Protein AF-A0A4Q2FPM3-F1 (afdb_monomer)

Nearest PDB structures (foldseek):
  6p7e-assembly2_B  TM=5.534E-01  e=5.089E+00  Escherichia phage T7
  4rgu-assembly1_A-2  TM=3.932E-01  e=6.780E+00  Acinetobacter baylyi ADP1

Sequence (44 aa):
MPLTDKEMVKLVLENGWVEIRQRGSRHHFKKEVFLSCHDFSSWK

Structure (mmCIF, N/CA/C/O backbone):
data_AF-A0A4Q2FPM3-F1
#
_entry.id   AF-A0A4Q2FPM3-F1
#
loop_
_atom_site.group_PDB
_atom_site.id
_atom_site.type_symbol
_atom_site.label_atom_id
_atom_site.label_alt_id
_atom_site.label_comp_id
_atom_site.label_asym_id
_atom_site.label_entity_id
_atom_site.label_seq_id
_atom_site.pdbx_PDB_ins_code
_atom_site.Cartn_x
_atom_site.Cartn_y
_atom_site.Cartn_z
_atom_site.occupancy
_atom_site.B_iso_or_equiv
_atom_site.auth_seq_id
_atom_site.auth_comp_id
_atom_site.auth_asym_id
_atom_site.auth_atom_id
_atom_site.pdbx_PDB_model_num
ATOM 1 N N . MET A 1 1 ? -17.509 12.152 -1.505 1.00 69.81 1 MET A N 1
A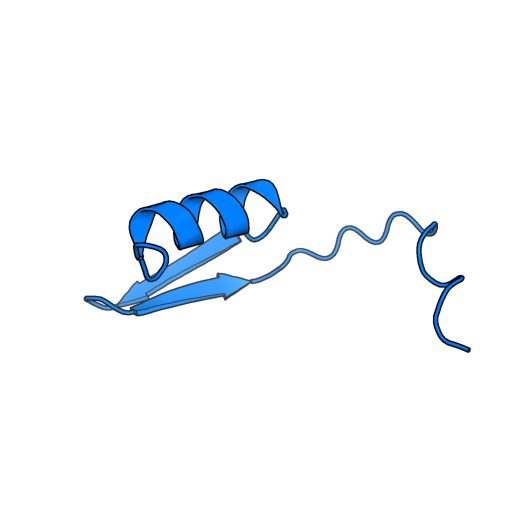TOM 2 C CA . MET A 1 1 ? -17.047 11.378 -0.332 1.00 69.81 1 MET A CA 1
ATOM 3 C C . MET A 1 1 ? -15.543 11.209 -0.466 1.00 69.81 1 MET A C 1
ATOM 5 O O . MET A 1 1 ? -15.114 10.998 -1.595 1.00 69.81 1 MET A O 1
ATOM 9 N N . PRO A 1 2 ? -14.742 11.384 0.597 1.00 81.00 2 PRO A N 1
ATOM 10 C CA . PRO A 1 2 ? -13.315 11.079 0.523 1.00 81.00 2 PRO A CA 1
ATOM 11 C C . PRO A 1 2 ? -13.134 9.589 0.203 1.00 81.00 2 PRO A C 1
ATOM 13 O O . PRO A 1 2 ? -13.905 8.765 0.691 1.00 81.00 2 PRO A O 1
ATOM 16 N N . LEU A 1 3 ? -12.156 9.268 -0.646 1.00 81.44 3 LEU A N 1
ATOM 17 C CA . LEU A 1 3 ? -11.797 7.889 -0.977 1.00 81.44 3 LEU A CA 1
ATOM 18 C C . LEU A 1 3 ? -11.464 7.118 0.300 1.00 81.44 3 LEU A C 1
ATOM 20 O O . LEU A 1 3 ? -10.691 7.592 1.135 1.00 81.44 3 LEU A O 1
ATOM 24 N N . THR A 1 4 ? -12.047 5.932 0.440 1.00 86.88 4 THR A N 1
ATOM 25 C CA . THR A 1 4 ? -11.782 5.060 1.586 1.00 86.88 4 THR A CA 1
ATOM 26 C C . THR A 1 4 ? -10.379 4.471 1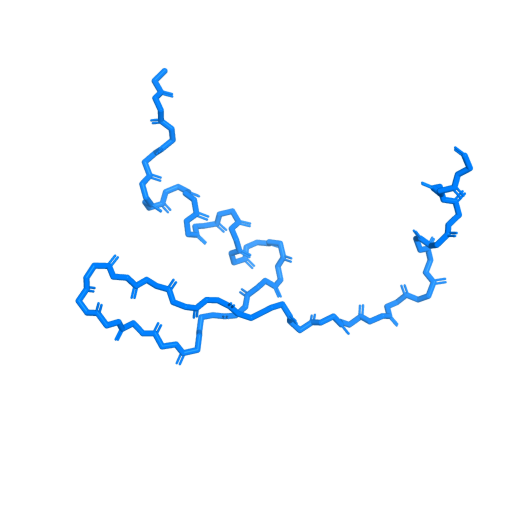.461 1.00 86.88 4 THR A C 1
ATOM 28 O O . THR A 1 4 ? -9.940 4.157 0.353 1.00 86.88 4 THR A O 1
ATOM 31 N N . ASP A 1 5 ? -9.694 4.210 2.579 1.00 81.69 5 ASP A N 1
ATOM 32 C CA . ASP A 1 5 ? -8.357 3.591 2.575 1.00 81.69 5 ASP A CA 1
ATOM 33 C C . ASP A 1 5 ? -8.296 2.322 1.709 1.00 81.69 5 ASP A C 1
ATOM 35 O O . ASP A 1 5 ? -7.366 2.124 0.936 1.00 81.69 5 ASP A O 1
ATOM 39 N N . LYS A 1 6 ? -9.340 1.485 1.756 1.00 84.38 6 LYS A N 1
ATOM 40 C CA . LYS A 1 6 ? -9.429 0.251 0.955 1.00 84.38 6 LYS A CA 1
ATOM 41 C C . LYS A 1 6 ? -9.453 0.509 -0.553 1.00 84.38 6 LYS A C 1
ATOM 43 O O . LYS A 1 6 ? -8.918 -0.291 -1.315 1.00 84.38 6 LYS A O 1
ATOM 48 N N . GLU A 1 7 ? -10.100 1.587 -0.978 1.00 89.00 7 GLU A N 1
ATOM 49 C CA . GLU A 1 7 ? -10.181 1.974 -2.389 1.00 89.00 7 GLU A CA 1
ATOM 50 C C . GLU A 1 7 ? -8.834 2.525 -2.859 1.00 89.00 7 GLU A C 1
ATOM 52 O O . GLU A 1 7 ? -8.365 2.163 -3.935 1.00 89.00 7 GLU A O 1
ATOM 57 N N . MET A 1 8 ? -8.154 3.295 -2.005 1.00 86.06 8 MET A N 1
ATOM 58 C CA . MET A 1 8 ? -6.797 3.777 -2.268 1.00 86.06 8 MET A CA 1
ATOM 59 C C . MET A 1 8 ? -5.795 2.630 -2.403 1.00 86.06 8 MET A C 1
ATOM 61 O O . MET A 1 8 ? -4.996 2.635 -3.334 1.00 86.06 8 MET A O 1
ATOM 65 N N . VAL A 1 9 ? -5.853 1.620 -1.528 1.00 84.94 9 VAL A N 1
ATOM 66 C CA . VAL A 1 9 ? -4.966 0.449 -1.624 1.00 84.94 9 VAL A CA 1
ATOM 67 C C . VAL A 1 9 ? -5.186 -0.303 -2.938 1.00 84.94 9 VAL A C 1
ATOM 69 O O . VAL A 1 9 ? -4.210 -0.655 -3.596 1.00 84.94 9 VAL A O 1
ATOM 72 N N . LYS A 1 10 ? -6.440 -0.498 -3.368 1.00 87.94 10 LYS A N 1
ATOM 73 C CA . LYS A 1 10 ? -6.736 -1.129 -4.666 1.00 87.94 10 LYS A CA 1
ATOM 74 C C . LYS A 1 10 ? -6.138 -0.348 -5.836 1.00 87.94 10 LYS A C 1
ATOM 76 O O . LYS A 1 10 ? -5.431 -0.942 -6.639 1.00 87.94 10 LYS A O 1
ATOM 81 N N . LEU A 1 11 ? -6.349 0.969 -5.880 1.00 88.56 11 LEU A N 1
ATOM 82 C CA . LEU A 1 11 ? -5.801 1.832 -6.934 1.00 88.56 11 LEU A CA 1
ATOM 83 C C . LEU A 1 11 ? -4.268 1.817 -6.963 1.00 88.56 11 LEU A C 1
ATOM 85 O O . LEU A 1 11 ? -3.648 1.814 -8.022 1.00 88.56 11 LEU A O 1
ATOM 89 N N . VAL A 1 12 ? -3.638 1.809 -5.790 1.00 86.31 12 VAL A N 1
ATOM 90 C CA . VAL A 1 12 ? -2.178 1.775 -5.658 1.00 86.31 12 VAL A CA 1
ATOM 91 C C . VAL A 1 12 ? -1.625 0.444 -6.185 1.00 86.31 12 VAL A C 1
ATOM 93 O O . VAL A 1 12 ? -0.680 0.461 -6.975 1.00 86.31 12 VAL A O 1
ATOM 96 N N . LEU A 1 13 ? -2.257 -0.684 -5.845 1.00 84.38 13 LEU A N 1
ATOM 97 C CA . LEU A 1 13 ? -1.903 -2.007 -6.374 1.00 84.38 13 LEU A CA 1
ATOM 98 C C . LEU A 1 13 ? -2.115 -2.106 -7.898 1.00 84.38 13 LEU A C 1
ATOM 100 O O . LEU A 1 13 ? -1.233 -2.599 -8.599 1.00 84.38 13 LEU A O 1
ATOM 104 N N . GLU A 1 14 ? -3.235 -1.599 -8.425 1.00 86.38 14 GLU A N 1
ATOM 105 C CA . GLU A 1 14 ? -3.513 -1.553 -9.874 1.00 86.38 14 GLU A CA 1
ATOM 106 C C . GLU A 1 14 ? -2.480 -0.711 -10.637 1.00 86.38 14 GLU A C 1
ATOM 108 O O . GLU A 1 14 ? -2.069 -1.070 -11.739 1.00 86.38 14 GLU A O 1
ATOM 113 N N . ASN A 1 15 ? -1.976 0.359 -10.019 1.00 86.12 15 ASN A N 1
ATOM 114 C CA . ASN A 1 15 ? -0.931 1.215 -10.583 1.00 86.12 15 ASN A CA 1
ATOM 115 C C . ASN A 1 15 ? 0.492 0.628 -10.460 1.00 86.12 15 ASN A C 1
ATOM 117 O O . ASN A 1 15 ? 1.478 1.354 -10.652 1.00 86.12 15 ASN A O 1
ATOM 121 N N . GLY A 1 16 ? 0.618 -0.657 -10.115 1.00 83.88 16 GLY A N 1
ATOM 122 C CA . GLY A 1 16 ? 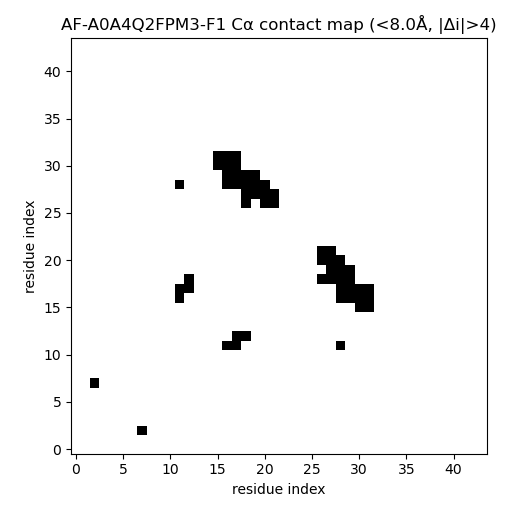1.894 -1.372 -10.050 1.00 83.88 16 GLY A CA 1
ATOM 123 C C . GLY A 1 16 ? 2.739 -1.035 -8.821 1.00 83.88 16 GLY A C 1
ATOM 124 O O . GLY A 1 16 ? 3.956 -1.228 -8.825 1.00 83.88 16 GLY 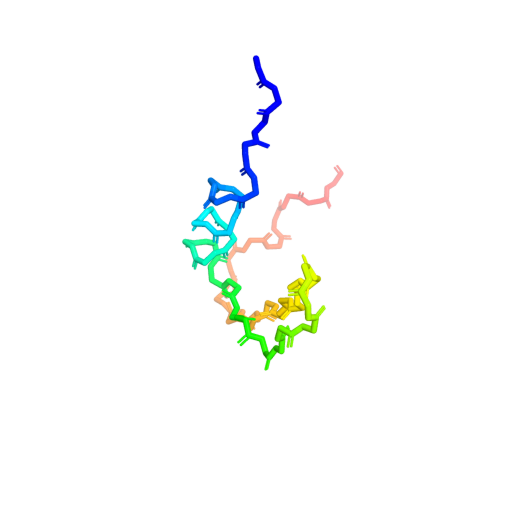A O 1
ATOM 125 N N . TRP A 1 17 ? 2.129 -0.496 -7.766 1.00 86.19 17 TRP A N 1
ATOM 126 C CA . TRP A 1 17 ? 2.808 -0.380 -6.484 1.00 86.19 17 TRP A CA 1
ATOM 127 C C . TRP A 1 17 ? 2.661 -1.677 -5.704 1.00 86.19 17 TRP A C 1
ATOM 129 O O . TRP A 1 17 ? 1.587 -2.266 -5.643 1.00 86.19 17 TRP A O 1
ATOM 139 N N . VAL A 1 18 ? 3.738 -2.085 -5.049 1.00 84.88 18 VAL A N 1
ATOM 140 C CA . VAL A 1 18 ? 3.771 -3.282 -4.216 1.00 84.88 18 VAL A CA 1
ATOM 141 C C . VAL A 1 18 ? 3.820 -2.855 -2.757 1.00 84.88 18 VAL A C 1
ATOM 143 O O . VAL A 1 18 ? 4.589 -1.969 -2.369 1.00 84.88 18 VAL A O 1
ATOM 146 N N . GLU A 1 19 ? 2.986 -3.473 -1.931 1.00 84.88 19 GLU A N 1
ATOM 147 C CA . GLU A 1 19 ? 3.027 -3.278 -0.487 1.00 84.88 19 GLU A CA 1
ATOM 148 C C . GLU A 1 19 ? 4.240 -4.010 0.101 1.00 84.88 19 GLU A C 1
ATOM 150 O O . GLU A 1 19 ? 4.360 -5.226 -0.024 1.00 84.88 19 GLU A O 1
ATOM 155 N N . ILE A 1 20 ? 5.158 -3.278 0.739 1.00 84.44 20 ILE A N 1
ATOM 156 C CA . ILE A 1 20 ? 6.362 -3.883 1.334 1.00 84.44 20 ILE A CA 1
ATOM 157 C C . ILE A 1 20 ? 6.125 -4.232 2.798 1.00 84.44 20 ILE A C 1
ATOM 159 O O . ILE A 1 20 ? 6.615 -5.246 3.296 1.00 84.44 20 ILE A O 1
ATOM 163 N N . ARG A 1 21 ? 5.452 -3.336 3.527 1.00 83.62 21 ARG A N 1
ATOM 164 C CA . ARG A 1 21 ? 5.236 -3.467 4.969 1.00 83.62 21 ARG A CA 1
ATOM 165 C C . ARG A 1 21 ? 3.947 -2.789 5.385 1.00 83.62 21 ARG A C 1
AT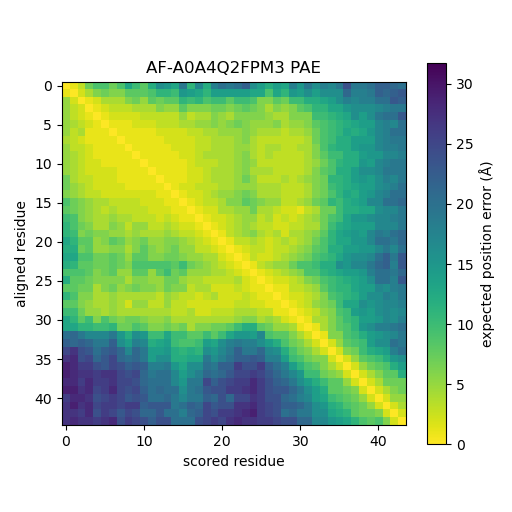OM 167 O O . ARG A 1 21 ? 3.711 -1.634 5.044 1.00 83.62 21 ARG A O 1
ATOM 174 N N . GLN A 1 22 ? 3.215 -3.468 6.252 1.00 84.12 22 GLN A N 1
ATOM 175 C CA . GLN A 1 22 ? 2.128 -2.884 7.016 1.00 84.12 22 GLN A CA 1
ATOM 176 C C . GLN A 1 22 ? 2.567 -2.755 8.479 1.00 84.12 22 GLN A C 1
ATOM 178 O O . GLN A 1 22 ? 3.068 -3.711 9.075 1.00 84.12 22 GLN A O 1
ATOM 183 N N . ARG A 1 23 ? 2.405 -1.568 9.071 1.00 86.44 23 ARG A N 1
ATOM 184 C CA . ARG A 1 23 ? 2.634 -1.335 10.504 1.00 86.44 23 ARG A CA 1
ATOM 185 C C . ARG A 1 23 ? 1.388 -0.698 11.111 1.00 86.44 23 ARG A C 1
ATOM 187 O O . ARG A 1 23 ? 1.197 0.515 11.030 1.00 86.44 23 ARG A O 1
ATOM 194 N N . GLY A 1 24 ? 0.550 -1.526 11.734 1.00 84.56 24 GLY A N 1
ATOM 195 C CA . GLY A 1 24 ? -0.754 -1.092 12.238 1.00 84.56 24 GLY A CA 1
ATOM 196 C C . GLY A 1 24 ? -1.628 -0.590 11.088 1.00 84.56 24 GLY A C 1
ATOM 197 O O . GLY A 1 24 ? -1.806 -1.296 10.104 1.00 84.56 24 GLY A O 1
ATOM 198 N N . SER A 1 25 ? -2.120 0.645 11.181 1.00 82.44 25 SER A N 1
ATOM 199 C CA . SER A 1 25 ? -2.916 1.286 10.125 1.00 82.44 25 SER A CA 1
ATOM 200 C C . SER A 1 25 ? -2.090 1.917 8.995 1.00 82.44 25 SER A C 1
ATOM 202 O O . SER A 1 25 ? -2.664 2.453 8.052 1.00 82.44 25 SER A O 1
ATOM 204 N N . ARG A 1 26 ? -0.751 1.899 9.069 1.00 84.12 26 ARG A N 1
ATOM 205 C CA . ARG A 1 26 ? 0.115 2.497 8.039 1.00 84.12 26 ARG A CA 1
ATOM 206 C C . ARG A 1 26 ? 0.598 1.440 7.057 1.00 84.12 26 ARG A C 1
ATOM 208 O O . ARG A 1 26 ? 1.286 0.498 7.449 1.00 84.12 26 ARG A O 1
ATOM 215 N N . HIS A 1 27 ? 0.294 1.660 5.786 1.00 83.31 27 HIS A N 1
ATOM 216 C CA . HIS A 1 27 ? 0.726 0.826 4.673 1.00 83.31 27 HIS A CA 1
ATOM 217 C C . HIS A 1 27 ? 1.897 1.504 3.950 1.00 83.31 27 HIS A C 1
ATOM 219 O O . HIS A 1 27 ? 1.808 2.673 3.572 1.00 83.31 27 HIS A O 1
ATOM 225 N N . HIS A 1 28 ? 3.017 0.800 3.800 1.00 85.50 28 HIS A N 1
ATOM 226 C CA . HIS A 1 28 ? 4.181 1.276 3.056 1.00 85.50 28 HIS A CA 1
ATOM 227 C C . HIS A 1 28 ? 4.205 0.605 1.684 1.00 85.50 28 HIS A C 1
ATOM 229 O O . HIS A 1 28 ? 4.451 -0.599 1.575 1.00 85.50 28 HIS 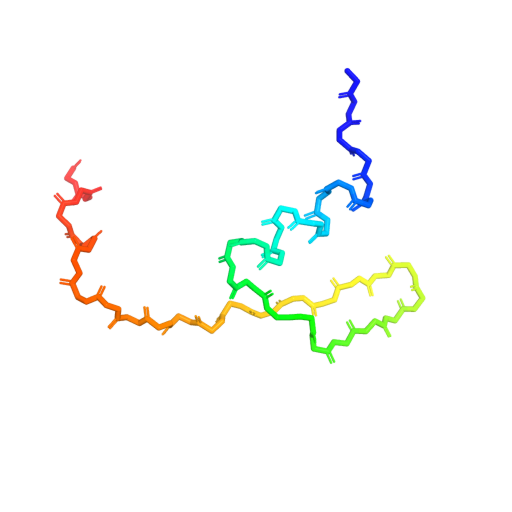A O 1
ATOM 235 N N . PHE A 1 29 ? 4.014 1.409 0.642 1.00 85.62 29 PHE A N 1
ATOM 236 C CA . PHE A 1 29 ? 4.070 0.970 -0.747 1.00 85.62 29 PHE A CA 1
ATOM 237 C C . PHE A 1 29 ? 5.375 1.413 -1.405 1.00 85.62 29 PHE A C 1
ATOM 239 O O . PHE A 1 29 ? 5.878 2.507 -1.139 1.00 85.62 29 PHE A O 1
ATOM 246 N N . LYS A 1 30 ? 5.9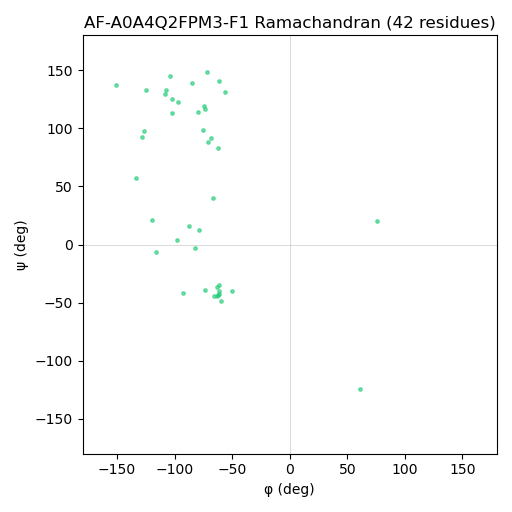07 0.585 -2.302 1.00 85.25 30 LYS A N 1
ATOM 247 C CA . LYS A 1 30 ? 6.992 0.957 -3.214 1.00 85.25 30 LYS A CA 1
ATOM 248 C C . LYS A 1 30 ? 6.550 0.689 -4.635 1.00 85.25 30 LYS A C 1
ATOM 250 O O . LYS A 1 30 ? 6.025 -0.376 -4.941 1.00 85.25 30 LYS A O 1
ATOM 255 N N . LYS A 1 31 ? 6.783 1.668 -5.499 1.00 81.44 31 LYS A N 1
ATOM 256 C CA . LYS A 1 31 ? 6.596 1.507 -6.932 1.00 81.44 31 LYS A CA 1
ATOM 257 C C . LYS A 1 31 ? 7.810 0.778 -7.481 1.00 81.44 31 LYS A C 1
ATOM 259 O O . LYS A 1 31 ? 8.917 1.320 -7.445 1.00 81.44 31 LYS A O 1
ATOM 264 N N . GLU A 1 32 ? 7.620 -0.440 -7.967 1.00 71.19 32 GLU A N 1
ATOM 265 C CA . GLU A 1 32 ? 8.610 -1.028 -8.861 1.00 71.19 32 GLU A CA 1
ATOM 266 C C . GLU A 1 32 ? 8.424 -0.347 -10.210 1.00 71.19 32 GLU A C 1
ATOM 268 O O . GLU A 1 32 ? 7.485 -0.617 -10.953 1.00 71.19 32 GLU A O 1
ATOM 273 N N . VAL A 1 33 ? 9.271 0.646 -10.483 1.00 64.19 33 VAL A N 1
ATOM 274 C CA . VAL A 1 33 ? 9.285 1.302 -11.785 1.00 64.19 33 VAL A CA 1
ATOM 275 C C . VAL A 1 33 ? 9.875 0.304 -12.776 1.00 64.19 33 VAL A C 1
ATOM 277 O O . VAL A 1 33 ? 11.081 0.278 -13.008 1.00 64.19 33 VAL A O 1
ATOM 280 N N . PHE A 1 34 ? 9.020 -0.526 -13.366 1.00 57.94 34 PHE A N 1
ATOM 281 C CA . PHE A 1 34 ? 9.331 -1.149 -14.642 1.00 57.94 34 PHE A CA 1
ATOM 282 C C . PHE A 1 34 ? 9.335 -0.018 -15.670 1.00 57.94 34 PHE A C 1
ATOM 284 O O . PHE A 1 34 ? 8.290 0.383 -16.174 1.00 57.94 34 PHE A O 1
ATOM 291 N N . LEU A 1 35 ? 10.511 0.574 -15.900 1.00 55.75 35 LEU A N 1
ATOM 292 C CA . LEU A 1 35 ? 10.753 1.500 -17.002 1.00 55.75 35 LEU A CA 1
ATOM 293 C C . LEU A 1 35 ? 10.538 0.737 -18.316 1.00 55.75 35 LEU A C 1
ATOM 295 O O . LEU A 1 35 ? 11.487 0.250 -18.926 1.00 55.75 35 LEU A O 1
ATOM 299 N N . SER A 1 36 ? 9.294 0.620 -18.770 1.00 53.66 36 SER A N 1
ATOM 300 C CA . SER A 1 36 ? 9.044 0.573 -20.202 1.00 53.66 36 SER A CA 1
ATOM 301 C C . SER A 1 36 ? 9.251 1.999 -20.710 1.00 53.66 36 SER A C 1
ATOM 303 O O . SER A 1 36 ? 8.613 2.949 -20.260 1.00 53.66 36 SER A O 1
ATOM 305 N N . CYS A 1 37 ? 10.245 2.161 -21.577 1.00 48.59 37 CYS A N 1
ATOM 306 C CA . CYS A 1 37 ? 10.829 3.427 -22.018 1.00 48.59 37 CYS A CA 1
ATOM 307 C C . CYS A 1 37 ? 9.897 4.345 -22.848 1.00 48.59 37 CYS A C 1
ATOM 309 O O . CYS A 1 37 ? 10.367 4.934 -23.816 1.00 48.59 37 CYS A O 1
ATOM 311 N N . HIS A 1 38 ? 8.604 4.480 -22.533 1.00 53.69 38 HIS A N 1
ATOM 312 C CA . HIS A 1 38 ? 7.648 5.149 -23.427 1.00 53.69 38 HIS A CA 1
ATOM 313 C C . HIS A 1 38 ? 6.991 6.439 -22.897 1.00 53.69 38 HIS A C 1
ATOM 315 O O . HIS A 1 38 ? 6.339 7.128 -23.670 1.00 53.69 38 HIS A O 1
ATOM 321 N N . ASP A 1 39 ? 7.196 6.840 -21.637 1.00 52.09 39 ASP A N 1
ATOM 322 C CA . ASP A 1 39 ? 6.441 7.975 -21.057 1.00 52.09 39 ASP A CA 1
ATOM 323 C C . ASP A 1 39 ? 7.288 9.171 -20.588 1.00 52.09 39 ASP A C 1
ATOM 325 O O . ASP A 1 39 ? 6.839 10.010 -19.811 1.00 52.09 39 ASP A O 1
ATOM 329 N N . PHE A 1 40 ? 8.515 9.319 -21.098 1.00 48.94 40 PHE A N 1
ATOM 330 C CA . PHE A 1 40 ? 9.331 10.519 -20.844 1.00 48.94 40 PHE A CA 1
ATOM 331 C C . PHE A 1 40 ? 9.088 11.663 -21.850 1.00 48.94 40 PHE A C 1
ATOM 333 O O . PHE A 1 40 ? 9.898 12.581 -21.949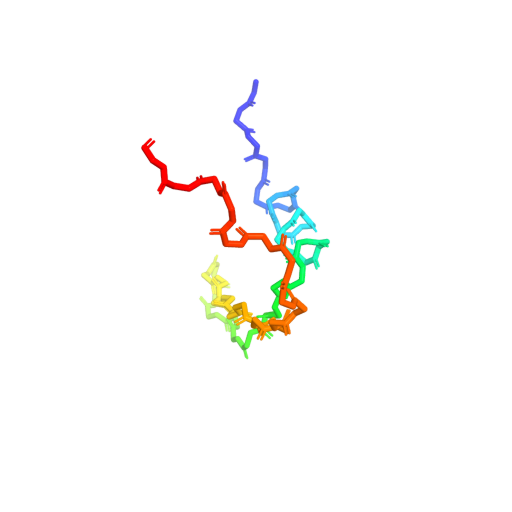 1.00 48.94 40 PHE A O 1
ATOM 340 N N . SER A 1 41 ? 7.992 11.628 -22.617 1.00 51.62 41 SER A N 1
ATOM 341 C CA . SER A 1 41 ? 7.719 12.624 -23.669 1.00 51.62 41 SER A CA 1
ATOM 342 C C . SER A 1 41 ? 6.777 13.758 -23.267 1.00 51.62 41 SER A C 1
ATOM 344 O O . SER A 1 41 ? 6.488 14.607 -24.104 1.00 51.62 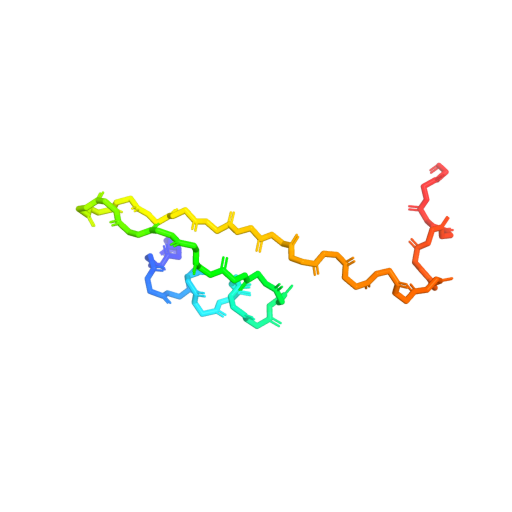41 SER A O 1
ATOM 346 N N . SER A 1 42 ? 6.332 13.840 -22.012 1.00 51.91 42 SER A N 1
ATOM 347 C CA . SER A 1 42 ? 5.451 14.934 -21.585 1.00 51.91 42 SER A CA 1
ATOM 348 C C . SER A 1 42 ? 5.883 15.571 -20.267 1.00 51.91 42 SER A C 1
ATOM 350 O O . SER A 1 42 ? 5.115 15.651 -19.314 1.00 51.91 42 SER A O 1
ATOM 352 N N . TRP A 1 43 ? 7.120 16.066 -20.227 1.00 50.34 43 TRP A N 1
ATOM 353 C CA . TRP A 1 43 ? 7.483 17.176 -19.347 1.00 50.34 43 TRP A CA 1
ATOM 354 C C . TRP A 1 43 ? 8.170 18.248 -20.200 1.00 50.34 43 TRP A C 1
ATOM 356 O O . TRP A 1 43 ? 9.374 18.197 -20.446 1.00 50.34 43 TRP A O 1
ATOM 366 N N . LYS A 1 44 ? 7.375 19.195 -20.697 1.00 40.00 44 LYS A N 1
ATOM 367 C CA . LYS A 1 44 ? 7.809 20.467 -21.280 1.00 40.00 44 LYS A CA 1
ATOM 368 C C . LYS A 1 44 ? 7.038 21.583 -20.602 1.00 40.00 44 LYS A C 1
ATOM 370 O O . LYS A 1 44 ? 5.842 21.354 -20.320 1.00 40.00 44 LYS A O 1
#

Mean predicted aligned error: 9.92 Å

Radius of gyration: 13.67 Å; Cα contacts (8 Å, |Δi|>4): 28; chains: 1; bounding box: 28×24×36 Å

Secondary structure (DSSP, 8-state):
-PPPHHHHHHHHHHTTEEEEEEETTEEEEEE-----TT-TT---

Organism: Streptococcus oralis (NCBI:txid1303)

pLDDT: mean 75.35, std 14.75, range [40.0, 89.0]

InterPro domains:
  IPR012933 HicA mRNA interferase family [PF07927] (6-32)
  IPR038570 HicA superfamily [G3DSA:3.30.920.30] (2-36)

Foldseek 3Di:
DPDDPVNVVVVCVVQQWDFDDDDPPDTDTDHPPPCPPDPPPPDD

Solvent-accessible surface area (backbone atoms only — not comparable to full-atom values): 3043 Å² total; per-residue (Å²): 130,83,82,50,72,72,56,51,52,51,54,41,45,74,72,49,30,43,79,76,48,73,60,88,94,45,75,42,69,45,70,66,78,77,78,67,94,76,76,85,83,78,85,128